Protein AF-A0AAV5F154-F1 (afdb_monomer_lite)

Foldseek 3Di:
DVVLVVVVLVVQCCVQPNPDHDDDPSRPDDVVQQCDDVVSVHVVNHRPVVVVVVVVVVVVVCVVPPVVDD

Structure (mmCIF, N/CA/C/O backbone):
data_AF-A0AAV5F154-F1
#
_entry.id   AF-A0AAV5F154-F1
#
loop_
_atom_site.group_PDB
_atom_site.id
_atom_site.type_symbol
_atom_site.label_atom_id
_atom_site.label_alt_id
_atom_site.label_comp_id
_atom_site.label_asym_id
_atom_site.label_entity_id
_atom_site.label_seq_id
_atom_site.pdbx_PDB_ins_code
_atom_site.Cartn_x
_atom_site.Cartn_y
_atom_site.Cartn_z
_atom_site.oc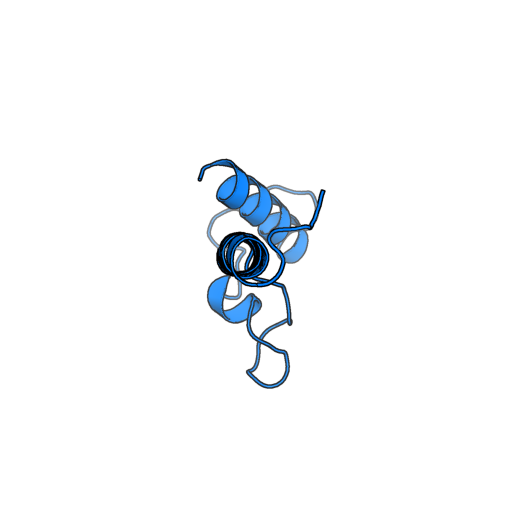cupancy
_atom_site.B_iso_or_equiv
_atom_site.auth_seq_id
_atom_site.auth_comp_id
_atom_site.auth_asym_id
_atom_site.auth_atom_id
_atom_site.pdbx_PDB_model_num
ATOM 1 N N . MET A 1 1 ? 5.887 8.067 5.994 1.00 65.25 1 MET A N 1
ATOM 2 C CA . MET A 1 1 ? 5.526 6.639 5.813 1.00 65.25 1 MET A CA 1
ATOM 3 C C . MET A 1 1 ? 6.588 5.935 4.963 1.00 65.25 1 MET A C 1
ATOM 5 O O . MET A 1 1 ? 6.392 5.700 3.776 1.00 65.25 1 MET A O 1
ATOM 9 N N . TRP A 1 2 ? 7.765 5.685 5.543 1.00 88.88 2 TRP A N 1
ATOM 10 C CA . TRP A 1 2 ? 8.901 5.083 4.829 1.00 88.88 2 TRP A CA 1
ATOM 11 C C . TRP A 1 2 ? 8.639 3.604 4.497 1.00 88.88 2 TRP A C 1
ATOM 13 O O . TRP A 1 2 ? 8.942 3.162 3.393 1.00 88.88 2 TRP A O 1
ATOM 23 N N . ALA A 1 3 ? 7.974 2.883 5.407 1.00 92.50 3 ALA A N 1
ATOM 24 C CA . ALA A 1 3 ? 7.711 1.452 5.281 1.00 92.50 3 ALA A CA 1
ATOM 25 C C . ALA A 1 3 ? 6.845 1.117 4.060 1.00 92.50 3 ALA A C 1
ATOM 27 O O . ALA A 1 3 ? 7.212 0.255 3.270 1.00 92.50 3 ALA A O 1
ATOM 28 N N . LEU A 1 4 ? 5.747 1.854 3.829 1.00 91.75 4 LEU A N 1
ATOM 29 C CA . LEU A 1 4 ? 4.909 1.631 2.643 1.00 91.75 4 LEU A CA 1
ATOM 30 C C . LEU A 1 4 ? 5.688 1.834 1.342 1.00 91.75 4 LEU A C 1
ATOM 32 O O . LEU A 1 4 ? 5.530 1.053 0.412 1.00 91.75 4 LEU A O 1
ATOM 36 N N . LYS A 1 5 ? 6.559 2.851 1.285 1.00 89.69 5 LYS A N 1
ATOM 37 C CA . LYS A 1 5 ? 7.413 3.093 0.114 1.00 89.69 5 LYS A CA 1
ATOM 38 C C . LYS A 1 5 ? 8.413 1.952 -0.094 1.00 89.69 5 LYS A C 1
ATOM 40 O O . LYS A 1 5 ? 8.642 1.566 -1.235 1.00 89.69 5 LYS A O 1
ATOM 45 N N . ALA A 1 6 ? 8.985 1.410 0.983 1.00 91.75 6 ALA A N 1
ATOM 46 C CA . ALA A 1 6 ? 9.903 0.274 0.918 1.00 91.75 6 ALA A CA 1
ATOM 47 C C . ALA A 1 6 ? 9.199 -1.004 0.426 1.00 91.75 6 ALA A C 1
ATOM 49 O O . ALA A 1 6 ? 9.701 -1.670 -0.476 1.00 91.75 6 ALA A O 1
ATOM 50 N N . ILE A 1 7 ? 8.003 -1.299 0.944 1.00 92.06 7 ILE A N 1
ATOM 51 C CA . ILE A 1 7 ? 7.205 -2.455 0.508 1.00 92.06 7 ILE A CA 1
ATOM 52 C C . ILE A 1 7 ? 6.789 -2.299 -0.960 1.00 92.06 7 ILE A C 1
ATOM 54 O O . ILE A 1 7 ? 6.963 -3.224 -1.750 1.00 92.06 7 ILE A O 1
ATOM 58 N N . ASP A 1 8 ? 6.293 -1.123 -1.354 1.00 90.75 8 ASP A N 1
ATOM 59 C CA . ASP A 1 8 ? 5.951 -0.839 -2.750 1.00 90.75 8 ASP A CA 1
ATOM 60 C C . ASP A 1 8 ? 7.165 -0.973 -3.673 1.00 90.75 8 ASP A C 1
ATOM 62 O O . ASP A 1 8 ? 7.026 -1.467 -4.790 1.00 90.75 8 ASP A O 1
ATOM 66 N N . LYS A 1 9 ? 8.360 -0.566 -3.222 1.00 88.44 9 LYS A N 1
ATOM 67 C CA . LYS A 1 9 ? 9.601 -0.754 -3.983 1.00 88.44 9 LYS A CA 1
ATOM 68 C C . LYS A 1 9 ? 9.853 -2.241 -4.249 1.00 88.44 9 LYS A C 1
ATOM 70 O O . LYS A 1 9 ? 10.073 -2.598 -5.401 1.00 88.44 9 LYS A O 1
ATOM 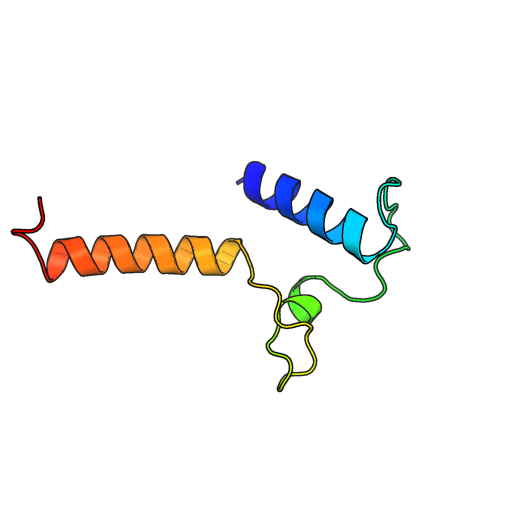75 N N . ILE A 1 10 ? 9.743 -3.096 -3.231 1.00 89.31 10 ILE A N 1
ATOM 76 C CA . ILE A 1 10 ? 9.927 -4.552 -3.368 1.00 89.31 10 ILE A CA 1
ATOM 77 C C . ILE A 1 10 ? 8.882 -5.149 -4.322 1.00 89.31 10 ILE A C 1
ATOM 79 O O . ILE A 1 10 ? 9.233 -5.897 -5.233 1.00 89.31 10 ILE A O 1
ATOM 83 N N . ARG A 1 11 ? 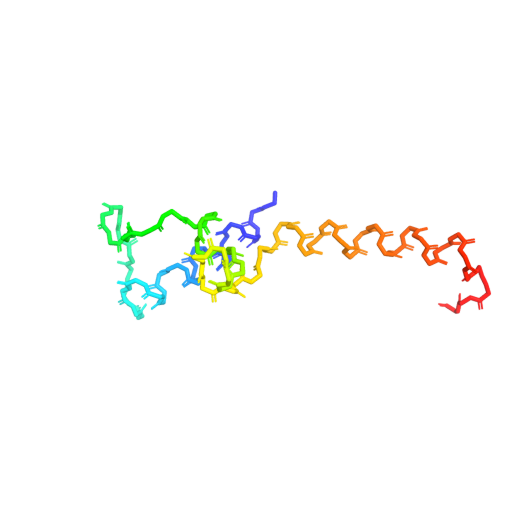7.604 -4.775 -4.169 1.00 90.38 11 ARG A N 1
ATOM 84 C CA . ARG A 1 11 ? 6.511 -5.244 -5.042 1.00 90.38 11 ARG A CA 1
ATOM 85 C C . ARG A 1 11 ? 6.741 -4.860 -6.505 1.00 90.38 11 ARG A C 1
ATOM 87 O O . ARG A 1 11 ? 6.607 -5.699 -7.392 1.00 90.38 11 ARG A O 1
ATOM 94 N N . ARG A 1 12 ? 7.134 -3.605 -6.752 1.00 88.31 12 ARG A N 1
ATOM 95 C CA . ARG A 1 12 ? 7.465 -3.092 -8.092 1.00 88.31 12 ARG A CA 1
ATOM 96 C C . ARG A 1 12 ? 8.658 -3.823 -8.696 1.00 88.31 12 ARG A C 1
ATOM 98 O O . ARG A 1 12 ? 8.616 -4.167 -9.871 1.00 88.31 12 ARG A O 1
ATOM 105 N N . GLN A 1 13 ? 9.707 -4.052 -7.907 1.00 87.25 13 GLN A N 1
ATOM 106 C CA . GLN A 1 13 ? 10.904 -4.760 -8.362 1.00 87.25 13 GLN A CA 1
ATOM 107 C C . GLN A 1 13 ? 10.570 -6.188 -8.793 1.00 87.25 13 GLN A C 1
ATOM 109 O O . GLN A 1 13 ? 10.894 -6.563 -9.918 1.00 87.25 13 GLN A O 1
ATOM 114 N N . TYR A 1 14 ? 9.835 -6.924 -7.954 1.00 87.00 14 TYR A N 1
ATOM 115 C CA . TYR A 1 14 ? 9.389 -8.279 -8.268 1.00 87.00 14 TYR A CA 1
ATOM 116 C C . TYR A 1 14 ? 8.598 -8.339 -9.577 1.00 87.00 14 TYR A C 1
ATOM 118 O O . TYR A 1 14 ? 8.881 -9.171 -10.435 1.00 87.00 14 TYR A O 1
ATOM 126 N N . MET A 1 15 ? 7.653 -7.417 -9.755 1.00 86.12 15 MET A N 1
ATOM 127 C CA . MET A 1 15 ? 6.761 -7.412 -10.911 1.00 86.12 15 MET A CA 1
ATOM 128 C C . MET A 1 15 ? 7.472 -7.080 -12.230 1.00 86.12 15 MET A C 1
ATOM 130 O O . MET A 1 15 ? 7.181 -7.692 -13.250 1.00 86.12 15 MET A O 1
ATOM 134 N N . TRP A 1 16 ? 8.398 -6.117 -12.223 1.00 84.81 16 TRP A N 1
ATOM 135 C CA . TRP A 1 16 ? 9.030 -5.620 -13.453 1.00 84.81 16 TRP A CA 1
ATOM 136 C C . TRP A 1 16 ? 10.379 -6.262 -13.787 1.00 84.81 16 TRP A C 1
ATOM 138 O O . TRP A 1 16 ? 10.855 -6.160 -14.918 1.00 84.81 16 TRP A O 1
ATOM 148 N N . HIS A 1 17 ? 11.044 -6.864 -12.805 1.00 79.56 17 HIS A N 1
ATOM 149 C CA . HIS A 1 17 ? 12.421 -7.338 -12.961 1.00 79.56 17 HIS A CA 1
ATOM 150 C C . HIS A 1 17 ? 12.730 -8.626 -12.183 1.00 79.56 17 HIS A C 1
ATOM 152 O O . HIS A 1 17 ? 13.869 -9.101 -12.185 1.00 79.56 17 HIS A O 1
ATOM 158 N N . GLY A 1 18 ? 11.733 -9.215 -11.513 1.00 77.12 18 GLY A N 1
ATOM 159 C CA . GLY A 1 18 ? 11.928 -10.369 -10.642 1.00 77.12 18 GLY A CA 1
ATOM 160 C C . GLY A 1 18 ? 12.745 -10.020 -9.392 1.00 77.12 18 GLY A C 1
ATOM 161 O O . GLY A 1 18 ? 12.560 -8.975 -8.775 1.00 77.12 18 GLY A O 1
ATOM 162 N N . ARG A 1 19 ? 13.661 -10.908 -8.979 1.00 65.69 19 ARG A N 1
ATOM 163 C CA . ARG A 1 19 ? 14.485 -10.713 -7.764 1.00 65.69 19 ARG A CA 1
ATOM 164 C C . ARG A 1 19 ? 15.721 -9.819 -7.963 1.00 65.69 19 ARG A C 1
ATOM 166 O O . ARG A 1 19 ? 16.474 -9.634 -7.012 1.00 65.69 19 ARG A O 1
ATOM 173 N N . LYS A 1 20 ? 15.968 -9.294 -9.169 1.00 66.31 20 LYS A N 1
ATOM 174 C CA . LYS A 1 20 ? 17.077 -8.359 -9.432 1.00 66.31 20 LYS A CA 1
ATOM 175 C C . LYS A 1 20 ? 16.599 -6.916 -9.244 1.00 66.31 20 LYS A C 1
ATOM 177 O O . LYS A 1 20 ? 15.435 -6.608 -9.484 1.00 66.31 20 LYS A O 1
ATOM 182 N N . GLU A 1 21 ? 17.483 -6.024 -8.797 1.00 68.38 21 GLU A N 1
ATOM 183 C CA . GLU A 1 21 ? 17.124 -4.622 -8.553 1.00 68.38 21 GLU A CA 1
ATOM 184 C C . GLU A 1 21 ? 16.566 -3.942 -9.815 1.00 68.38 21 GLU A C 1
ATOM 186 O O . GLU A 1 21 ? 17.264 -3.793 -10.816 1.00 68.38 21 GLU A O 1
ATOM 191 N N . ALA A 1 22 ? 15.315 -3.472 -9.760 1.00 66.00 22 ALA A N 1
ATOM 192 C CA . ALA A 1 22 ? 14.747 -2.650 -10.826 1.00 66.00 22 ALA A CA 1
ATOM 193 C C . ALA A 1 22 ? 15.284 -1.208 -10.743 1.00 66.00 22 ALA A C 1
ATOM 195 O O . ALA A 1 22 ? 15.020 -0.489 -9.774 1.00 66.00 22 ALA A O 1
ATOM 196 N N . LYS A 1 23 ? 16.016 -0.785 -11.775 1.00 68.38 23 LYS A N 1
ATOM 197 C CA . LYS A 1 23 ? 16.403 0.609 -12.053 1.00 68.38 23 LYS A CA 1
ATOM 198 C C . LYS A 1 23 ? 15.270 1.406 -12.730 1.00 68.38 23 LYS A C 1
ATOM 200 O O . LYS A 1 23 ? 14.322 0.837 -13.279 1.00 68.38 23 LYS A O 1
ATOM 205 N N . GLY A 1 24 ? 15.361 2.739 -12.682 1.00 59.25 24 GLY A N 1
ATOM 206 C CA . GLY A 1 24 ? 14.423 3.651 -13.347 1.00 59.25 24 GLY A CA 1
ATOM 207 C C . GLY A 1 24 ? 14.465 3.457 -14.864 1.00 59.25 24 GLY A C 1
ATOM 208 O O . GLY A 1 24 ? 15.429 3.850 -15.502 1.00 59.25 24 GLY A O 1
ATOM 209 N N . GLY A 1 25 ? 13.454 2.785 -15.411 1.00 65.94 25 GLY A N 1
ATOM 210 C CA . GLY A 1 25 ? 13.394 2.361 -16.816 1.00 65.94 25 GLY A CA 1
ATOM 211 C C . GLY A 1 25 ? 12.726 0.997 -16.998 1.00 65.94 25 GLY A C 1
ATOM 212 O O . GLY A 1 25 ? 12.133 0.736 -18.035 1.00 65.94 25 GLY A O 1
ATOM 213 N N . HIS A 1 26 ? 12.725 0.154 -15.961 1.00 66.88 26 HIS A N 1
ATOM 214 C CA . HIS A 1 26 ? 12.052 -1.152 -16.014 1.00 66.88 26 HIS A CA 1
ATOM 215 C C . HIS A 1 26 ? 10.553 -1.094 -15.688 1.00 66.88 26 HIS A C 1
ATOM 217 O O . HIS A 1 26 ? 9.830 -2.051 -15.939 1.00 66.88 26 HIS A O 1
ATOM 223 N N . CYS A 1 27 ? 10.057 0.014 -15.128 1.00 72.94 27 CYS A N 1
ATOM 224 C CA . CYS A 1 27 ? 8.631 0.175 -14.844 1.00 72.94 27 CYS A CA 1
ATOM 225 C C . CYS A 1 27 ? 7.875 0.542 -16.125 1.00 72.94 27 CYS A C 1
ATOM 227 O O . CYS A 1 27 ? 7.828 1.714 -16.489 1.00 72.94 27 CYS A O 1
ATOM 229 N N . LEU A 1 28 ? 7.253 -0.449 -16.768 1.00 76.94 28 LEU A N 1
ATOM 230 C CA . LEU A 1 28 ? 6.456 -0.238 -17.984 1.00 76.94 28 LEU A CA 1
ATOM 231 C C . LEU A 1 28 ? 5.178 0.571 -17.709 1.00 76.94 28 LEU A C 1
ATOM 233 O O . LEU A 1 28 ? 4.673 1.263 -18.588 1.00 76.94 28 LEU A O 1
ATOM 237 N N . VAL A 1 29 ? 4.652 0.502 -16.480 1.00 86.19 29 VAL A N 1
ATOM 238 C CA . VAL A 1 29 ? 3.401 1.162 -16.090 1.00 86.19 29 VAL A CA 1
ATOM 239 C C . VAL A 1 29 ? 3.556 1.872 -14.744 1.00 86.19 29 VAL A C 1
ATOM 241 O O . VAL A 1 29 ? 4.123 1.339 -13.788 1.00 86.19 29 VAL A O 1
ATOM 244 N N . ALA A 1 30 ? 3.015 3.092 -14.652 1.00 88.94 30 ALA A N 1
ATOM 245 C CA . ALA A 1 30 ? 2.968 3.854 -13.408 1.00 88.94 30 ALA A CA 1
ATOM 246 C C . ALA A 1 30 ? 2.213 3.080 -12.314 1.00 88.94 30 ALA A C 1
ATOM 248 O O . ALA A 1 30 ? 1.103 2.604 -12.542 1.00 88.94 30 ALA A O 1
ATOM 249 N N . TRP A 1 31 ? 2.771 3.015 -11.101 1.00 88.62 31 TRP A N 1
ATOM 250 C CA . T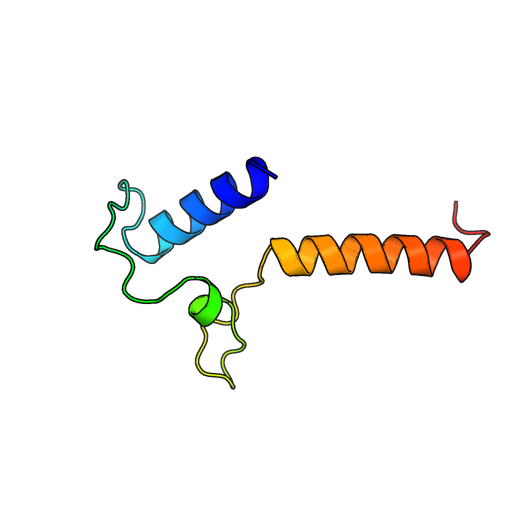RP A 1 31 ? 2.215 2.195 -10.013 1.00 88.62 31 TRP A CA 1
ATOM 251 C C . TRP A 1 31 ? 0.751 2.511 -9.682 1.00 88.62 31 TRP A C 1
ATOM 253 O O . TRP A 1 31 ? -0.039 1.607 -9.463 1.00 88.62 31 TRP A O 1
ATOM 263 N N . GLY A 1 32 ? 0.348 3.784 -9.737 1.00 90.38 32 GLY A N 1
ATOM 264 C CA . GLY A 1 32 ? -1.054 4.160 -9.524 1.00 90.38 32 GLY A CA 1
ATOM 265 C C . GLY A 1 32 ? -2.023 3.615 -10.583 1.00 90.38 32 GLY A C 1
ATOM 266 O O . GLY A 1 32 ? -3.195 3.432 -10.285 1.00 90.38 32 GLY A O 1
ATOM 267 N N . LYS A 1 33 ? -1.559 3.334 -11.810 1.00 91.81 33 LYS A N 1
ATOM 268 C CA . LYS A 1 33 ? -2.366 2.652 -12.839 1.00 91.81 33 LYS A CA 1
ATOM 269 C C . LYS A 1 33 ? -2.414 1.146 -12.594 1.00 91.81 33 LYS A C 1
ATOM 271 O O . LYS A 1 33 ? -3.475 0.554 -12.727 1.00 91.81 33 LYS A O 1
ATOM 276 N N . VAL A 1 34 ? -1.294 0.557 -12.169 1.00 92.38 34 VAL A N 1
ATOM 277 C CA . VAL A 1 34 ? -1.214 -0.859 -11.771 1.00 92.38 34 VAL A CA 1
ATOM 278 C C . VAL A 1 34 ? -2.221 -1.176 -10.665 1.00 92.38 34 VAL A C 1
ATOM 280 O O . VAL A 1 34 ? -2.863 -2.220 -10.711 1.00 92.38 34 VAL A O 1
ATOM 283 N N . CYS A 1 35 ? -2.394 -0.270 -9.700 1.00 94.06 35 CYS A N 1
ATOM 284 C CA . CYS A 1 35 ? -3.285 -0.508 -8.569 1.00 94.06 35 CYS A CA 1
ATOM 285 C C . CYS A 1 35 ? -4.787 -0.419 -8.885 1.00 94.06 35 CYS A C 1
ATOM 287 O O . CYS A 1 35 ? -5.611 -0.655 -8.005 1.00 94.06 35 CYS A O 1
ATOM 289 N N . ARG A 1 36 ? -5.172 -0.036 -10.107 1.00 93.81 36 ARG A N 1
ATOM 290 C CA . ARG A 1 36 ? -6.589 0.054 -10.475 1.00 93.81 36 ARG A CA 1
ATOM 291 C C . ARG A 1 36 ? -7.210 -1.345 -10.591 1.00 93.81 36 ARG A C 1
ATOM 293 O O . ARG A 1 36 ? -6.485 -2.293 -10.902 1.00 93.81 36 ARG A O 1
ATOM 300 N N . PRO A 1 37 ? -8.533 -1.473 -10.398 1.00 93.50 37 PRO A N 1
ATOM 301 C CA . PRO A 1 37 ? -9.277 -2.678 -10.752 1.00 93.50 37 PRO A CA 1
ATOM 302 C C . PRO A 1 37 ? -9.023 -3.115 -12.202 1.00 93.50 37 PRO A C 1
ATOM 304 O O . PRO A 1 37 ? -8.678 -2.283 -13.052 1.00 93.50 37 PRO A O 1
ATOM 307 N N . LEU A 1 38 ? -9.201 -4.409 -12.485 1.00 93.75 38 LEU A N 1
ATOM 308 C CA . LEU A 1 38 ? -8.981 -4.965 -13.827 1.00 93.75 38 LEU A CA 1
ATOM 309 C C . LEU A 1 38 ? -9.939 -4.333 -14.844 1.00 93.75 38 LEU A C 1
ATOM 311 O O . LEU A 1 38 ? -9.538 -4.001 -15.957 1.00 93.75 38 LEU A O 1
ATOM 315 N N . GLU A 1 39 ? -11.175 -4.074 -14.424 1.00 95.56 39 GLU A N 1
ATOM 316 C CA . GLU A 1 39 ? -12.235 -3.443 -15.213 1.00 95.56 39 GLU A CA 1
ATOM 317 C C . GLU A 1 39 ? -11.869 -2.007 -15.626 1.00 95.56 39 GLU A C 1
ATOM 319 O O . GLU A 1 39 ? -12.381 -1.486 -16.612 1.00 95.56 39 GLU A O 1
ATOM 324 N N . LEU A 1 40 ? -10.950 -1.369 -14.890 1.00 94.06 40 LEU A N 1
ATOM 325 C CA . LEU A 1 40 ? -10.437 -0.022 -15.154 1.00 94.06 40 LEU A CA 1
ATOM 326 C C . LEU A 1 40 ? -9.027 -0.034 -15.777 1.00 94.06 40 LEU A C 1
ATOM 328 O O . LEU A 1 40 ? -8.330 0.990 -15.759 1.00 94.06 40 LEU A O 1
ATOM 332 N N . GLY A 1 41 ? -8.595 -1.183 -16.309 1.00 91.31 41 GLY A N 1
ATOM 333 C CA . GLY A 1 41 ? -7.319 -1.351 -17.010 1.00 91.31 41 GLY A CA 1
ATOM 334 C C . GLY A 1 41 ? -6.088 -1.404 -16.100 1.00 91.31 41 GLY A C 1
ATOM 335 O O . GLY A 1 41 ? -4.981 -1.103 -16.553 1.00 91.31 41 GLY A O 1
ATOM 336 N N . GLY A 1 42 ? -6.266 -1.721 -14.814 1.00 93.38 42 GLY A N 1
ATOM 337 C CA . GLY A 1 42 ? -5.166 -2.008 -13.892 1.00 93.38 42 GLY A CA 1
ATOM 338 C C . GLY A 1 42 ? -4.910 -3.504 -13.711 1.00 93.38 42 GLY A C 1
ATOM 339 O O . GLY A 1 42 ? -5.455 -4.337 -14.429 1.00 93.38 42 GLY A O 1
ATOM 340 N N . LEU A 1 43 ? -4.066 -3.845 -12.734 1.00 92.69 43 LEU A N 1
ATOM 341 C CA . LEU A 1 43 ? -3.748 -5.231 -12.362 1.00 92.69 43 LEU A CA 1
ATOM 342 C C . LEU A 1 43 ? -4.449 -5.679 -11.069 1.00 92.69 43 LEU A C 1
ATOM 344 O O . LEU A 1 43 ? -4.144 -6.749 -10.550 1.00 92.69 43 LEU A O 1
ATOM 348 N N . GLY A 1 44 ? -5.339 -4.858 -10.504 1.00 92.00 44 GLY A N 1
ATOM 349 C CA . GLY A 1 44 ? -6.070 -5.184 -9.276 1.00 92.00 44 GLY A CA 1
ATOM 350 C C . GLY A 1 44 ? -5.205 -5.225 -8.013 1.00 92.00 44 GLY A C 1
ATOM 351 O O . GLY A 1 44 ? -5.628 -5.764 -6.994 1.00 92.00 44 GLY A O 1
ATOM 352 N N . ILE A 1 45 ? -3.987 -4.676 -8.048 1.00 93.25 45 ILE A N 1
ATOM 353 C CA . ILE A 1 45 ? -3.093 -4.664 -6.884 1.00 93.25 45 ILE A CA 1
ATOM 354 C C . ILE A 1 45 ? -3.545 -3.585 -5.898 1.00 93.25 45 ILE A C 1
ATOM 356 O O . ILE A 1 45 ? -3.547 -2.402 -6.217 1.00 93.25 45 ILE A O 1
ATOM 360 N N . SER A 1 46 ? -3.847 -3.953 -4.655 1.00 93.06 46 SER A N 1
ATOM 361 C CA . SER A 1 46 ? -4.291 -2.970 -3.664 1.00 93.06 46 SER A CA 1
ATOM 362 C C . SER A 1 46 ? -3.219 -1.921 -3.348 1.00 93.06 46 SER A C 1
ATOM 364 O O . SER A 1 46 ? -2.097 -2.238 -2.929 1.00 93.06 46 SER A O 1
ATOM 366 N N . SER A 1 47 ? -3.602 -0.648 -3.461 1.00 92.94 47 SER A N 1
ATOM 367 C CA . SER A 1 47 ? -2.818 0.500 -3.002 1.00 92.94 47 SER A CA 1
ATOM 368 C C . SER A 1 47 ? -2.658 0.451 -1.480 1.00 92.94 47 SER A C 1
ATOM 370 O O . SER A 1 47 ? -3.619 0.623 -0.731 1.00 92.94 47 SER A O 1
ATOM 372 N N . LEU A 1 48 ? -1.431 0.234 -0.988 1.00 93.56 48 LEU A N 1
ATOM 373 C CA . LEU A 1 48 ? -1.160 0.154 0.457 1.00 93.56 48 LEU A CA 1
ATOM 374 C C . LEU A 1 48 ? -1.524 1.437 1.203 1.00 93.56 48 LEU A C 1
ATOM 376 O O . LEU A 1 48 ? -1.888 1.404 2.378 1.00 93.56 48 LEU A O 1
ATOM 380 N N . LYS A 1 49 ? -1.405 2.577 0.520 1.00 92.38 49 LYS A N 1
ATOM 381 C CA . LYS A 1 49 ? -1.761 3.880 1.072 1.00 92.38 49 LYS A CA 1
ATOM 382 C C . LYS A 1 49 ? -3.267 3.969 1.320 1.00 92.38 49 LYS A C 1
ATOM 384 O O . LYS A 1 49 ? -3.665 4.339 2.421 1.00 92.38 49 LYS A O 1
ATOM 389 N N . GLU A 1 50 ? -4.071 3.604 0.324 1.00 93.06 50 GLU A N 1
ATOM 390 C CA . GLU A 1 50 ? -5.535 3.605 0.421 1.00 93.06 50 GLU A CA 1
ATOM 391 C C . GLU A 1 50 ? -6.023 2.561 1.417 1.00 93.06 50 GLU A C 1
ATOM 393 O O . GLU A 1 50 ? -6.840 2.883 2.273 1.00 93.06 50 GLU A O 1
ATOM 398 N N . LEU A 1 51 ? -5.449 1.355 1.397 1.00 93.38 51 LEU A N 1
ATOM 399 C CA . LEU A 1 51 ? -5.759 0.319 2.380 1.00 93.38 51 LEU A CA 1
ATOM 400 C C . LEU A 1 51 ? -5.467 0.806 3.807 1.00 93.38 51 LEU A C 1
ATOM 402 O O . LEU A 1 51 ? -6.300 0.669 4.699 1.00 93.38 51 LEU A O 1
ATOM 406 N N . GLY A 1 52 ? -4.316 1.451 4.021 1.00 94.00 52 GLY A N 1
ATOM 407 C CA . GLY A 1 52 ? -3.971 2.038 5.313 1.00 94.00 52 GLY A CA 1
ATOM 408 C C . GLY A 1 52 ? -4.904 3.176 5.737 1.00 94.00 52 GLY A C 1
ATOM 409 O O . GLY A 1 52 ? -5.087 3.402 6.932 1.00 94.00 52 GLY A O 1
ATOM 410 N N . TRP A 1 53 ? -5.487 3.928 4.802 1.00 94.94 53 TRP A N 1
ATOM 411 C CA . TRP A 1 53 ? -6.539 4.903 5.114 1.00 94.94 53 TRP A CA 1
ATOM 412 C C . TRP A 1 53 ? -7.858 4.222 5.466 1.00 94.94 53 TRP A C 1
ATOM 414 O O . TRP A 1 53 ? -8.435 4.549 6.500 1.00 94.94 53 TRP A O 1
ATOM 424 N N . ALA A 1 54 ? -8.285 3.241 4.673 1.00 96.25 54 ALA A N 1
ATOM 425 C CA . ALA A 1 54 ? -9.510 2.486 4.905 1.00 96.25 54 ALA A CA 1
ATOM 426 C C . ALA A 1 54 ? -9.507 1.797 6.278 1.00 96.25 54 ALA A C 1
ATOM 428 O O . ALA A 1 54 ? -10.492 1.881 7.001 1.00 96.25 54 ALA A O 1
ATOM 429 N N . LEU A 1 55 ? -8.383 1.195 6.682 1.00 95.25 55 LEU A N 1
AT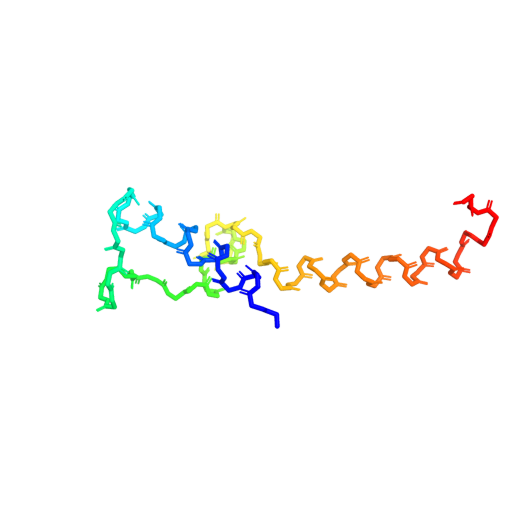OM 430 C CA . LEU A 1 55 ? -8.218 0.591 8.010 1.00 95.25 55 LEU A CA 1
ATOM 431 C C . LEU A 1 55 ? -8.368 1.608 9.147 1.00 95.25 55 LEU A C 1
ATOM 433 O O . LEU A 1 55 ? -9.069 1.337 10.116 1.00 95.25 55 LEU A O 1
ATOM 437 N N . ARG A 1 56 ? -7.750 2.787 9.022 1.00 95.44 56 ARG A N 1
ATOM 438 C CA . ARG A 1 56 ? -7.865 3.849 10.037 1.00 95.44 56 ARG A CA 1
ATOM 439 C C . ARG A 1 56 ? -9.284 4.397 10.132 1.00 95.44 56 ARG A C 1
ATOM 441 O O . ARG A 1 56 ? -9.792 4.568 11.231 1.00 95.44 56 ARG A O 1
ATOM 448 N N . MET A 1 57 ? -9.932 4.621 8.990 1.00 97.00 57 MET A N 1
ATOM 449 C CA . MET A 1 57 ? -11.332 5.050 8.948 1.00 97.00 57 MET A CA 1
ATOM 450 C C . MET A 1 57 ? -12.256 3.992 9.545 1.00 97.00 57 MET A C 1
ATOM 452 O O . MET A 1 57 ? -13.145 4.325 10.319 1.00 97.00 57 MET A O 1
ATOM 456 N N . ARG A 1 58 ? -12.015 2.714 9.233 1.00 95.81 58 ARG A N 1
ATOM 457 C CA . ARG A 1 58 ? -12.756 1.597 9.816 1.00 95.81 58 ARG A CA 1
ATOM 458 C C . ARG A 1 58 ? -12.600 1.570 11.331 1.00 95.81 58 ARG A C 1
ATOM 460 O O . ARG A 1 58 ? -13.594 1.377 12.010 1.00 95.81 58 ARG A O 1
ATOM 467 N N . TRP A 1 59 ? -11.392 1.773 11.855 1.00 94.62 59 TRP A N 1
ATOM 468 C CA . TRP A 1 59 ? -11.167 1.806 13.300 1.00 94.62 59 TRP A CA 1
ATOM 469 C C . TRP A 1 59 ? -11.956 2.927 13.984 1.00 94.62 59 TRP A C 1
ATOM 471 O O . TRP A 1 59 ? -12.690 2.659 14.925 1.00 94.62 59 TRP A O 1
ATOM 481 N N . LEU A 1 60 ? -11.892 4.148 13.444 1.00 94.94 60 LEU A N 1
ATOM 482 C CA . LEU A 1 60 ? -12.671 5.286 13.951 1.00 94.94 60 LEU A CA 1
ATOM 483 C C . LEU A 1 60 ? -14.185 5.053 13.858 1.00 94.94 60 LEU A C 1
ATOM 485 O O . LEU A 1 60 ? -14.942 5.478 14.725 1.00 94.94 60 LEU A O 1
ATOM 489 N N . TRP A 1 61 ? -14.643 4.391 12.793 1.00 95.75 61 TRP A N 1
ATOM 490 C CA . TRP A 1 61 ? -16.048 4.022 12.653 1.00 95.75 61 TRP A CA 1
ATOM 491 C C . TRP A 1 61 ? -16.465 3.023 13.736 1.00 95.75 61 TRP A C 1
ATOM 493 O O . TRP A 1 61 ? -17.463 3.258 14.406 1.00 95.75 61 TRP A O 1
ATOM 503 N N . LEU A 1 62 ? -15.665 1.976 13.960 1.00 95.25 62 LEU A N 1
ATOM 504 C CA . LEU A 1 62 ? -15.913 0.956 14.983 1.00 95.25 62 LEU A CA 1
ATOM 505 C C . LEU A 1 62 ? -15.945 1.551 16.392 1.00 95.25 62 LEU A C 1
ATOM 507 O O . LEU A 1 62 ? -16.856 1.242 17.146 1.00 95.25 62 LEU A O 1
ATOM 511 N N . GLU A 1 63 ? -15.008 2.443 16.716 1.00 93.19 63 GLU A N 1
ATOM 512 C CA . GLU A 1 63 ? -14.973 3.161 17.999 1.00 93.19 63 GLU A CA 1
ATOM 513 C C . GLU A 1 63 ? -16.279 3.926 18.265 1.00 93.19 63 GLU A C 1
ATOM 515 O O . GLU A 1 63 ? -16.729 4.037 19.402 1.00 93.19 63 GLU A O 1
ATOM 520 N N . ARG A 1 64 ? -16.928 4.425 17.206 1.00 93.38 64 ARG A N 1
ATOM 521 C CA . ARG A 1 64 ? -18.193 5.155 17.310 1.00 93.38 64 ARG A CA 1
ATOM 522 C C . ARG A 1 64 ? -19.425 4.251 17.323 1.00 93.38 64 ARG A C 1
ATOM 524 O O . ARG A 1 64 ? -20.410 4.600 17.968 1.00 93.38 64 ARG A O 1
ATOM 531 N N . THR A 1 65 ? -19.436 3.175 16.540 1.00 96.56 65 THR A N 1
ATOM 532 C CA . THR A 1 65 ? -20.638 2.347 16.337 1.00 96.56 65 THR A CA 1
ATOM 533 C C . THR A 1 65 ? -20.709 1.136 17.251 1.00 96.56 65 THR A C 1
ATOM 535 O O . THR A 1 65 ? -21.799 0.622 17.473 1.00 96.56 65 THR A O 1
ATOM 538 N N . GLU A 1 66 ? -19.570 0.676 17.762 1.00 94.00 66 GLU A N 1
ATOM 539 C CA . GLU A 1 66 ? -19.450 -0.502 18.622 1.00 94.00 66 GLU A CA 1
ATOM 540 C C . GLU A 1 66 ? -18.616 -0.154 19.872 1.00 94.00 66 GLU A C 1
ATOM 542 O O . GLU A 1 66 ? -17.519 -0.687 20.045 1.00 94.00 66 GLU A O 1
ATOM 547 N N . PRO A 1 67 ? -19.100 0.754 20.744 1.00 85.12 67 PRO A N 1
ATOM 548 C CA . PRO A 1 67 ? -18.341 1.211 21.912 1.00 85.1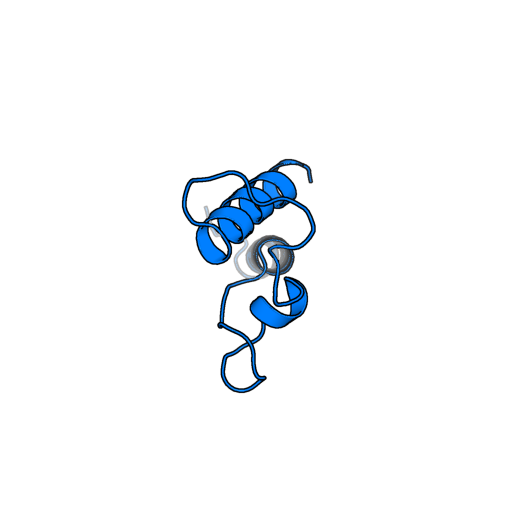2 67 PRO A CA 1
ATOM 549 C C . PRO A 1 67 ? -18.095 0.101 22.946 1.00 85.12 67 PRO A C 1
ATOM 551 O O . PRO A 1 67 ? -17.122 0.171 23.687 1.00 85.12 67 PRO A O 1
ATOM 554 N N . ASP A 1 68 ? -18.944 -0.931 22.971 1.00 91.19 68 ASP A N 1
ATOM 555 C CA . ASP A 1 68 ? -18.823 -2.092 23.867 1.00 91.19 68 ASP A CA 1
ATOM 556 C C . ASP A 1 68 ? -17.889 -3.182 23.318 1.00 91.19 68 ASP A C 1
ATOM 558 O O . ASP A 1 68 ? -17.774 -4.270 23.891 1.00 91.19 68 ASP A O 1
ATOM 562 N N . ARG A 1 69 ? -17.245 -2.932 22.172 1.00 81.31 69 ARG A N 1
ATOM 563 C CA . ARG A 1 69 ? -16.226 -3.834 21.650 1.00 81.31 69 ARG A CA 1
ATOM 564 C C . ARG A 1 69 ? -15.033 -3.853 22.622 1.00 81.31 69 ARG A C 1
ATOM 566 O O . ARG A 1 69 ? -14.578 -2.775 22.995 1.00 81.31 69 ARG A O 1
ATOM 573 N N . PRO A 1 70 ? -14.540 -5.041 23.028 1.00 72.12 70 PRO A N 1
ATOM 574 C CA . PRO A 1 70 ? -13.419 -5.147 23.960 1.00 72.12 70 PRO A CA 1
ATOM 575 C C . PRO A 1 70 ? -12.125 -4.534 23.415 1.00 72.12 70 PRO A C 1
ATOM 577 O O . PRO A 1 70 ? -11.952 -4.502 22.170 1.00 72.12 70 PRO A O 1
#

Organism: NCBI:txid191504

pLDDT: mean 87.4, std 9.81, range [59.25, 97.0]

Sequence (70 aa):
MWALKAIDKIRRQYMWHGRKEAKGGHCLVAWGKVCRPLELGGLGISSLKELGWALRMRWLWLERTEPDRP

Secondary structure (DSSP, 8-state):
-HHHHHHHHHHHHHHHHTTSPPPTT--SS-HHHHTS-GGGTS-----HHHHHHHHHHHHHHHHHH-TT--

Radius of gyration: 16.28 Å; chains: 1; bounding box: 38×17×42 Å